Protein AF-A0A2G7GUY0-F1 (afdb_monomer)

pLDDT: mean 76.88, std 19.71, range [39.59, 97.88]

Sequence (80 aa):
MSIGAAMKQRMGQEPQTEPAPVAAPSKPAAPVAIPEVLESFNTRLPAGLHRRLKMHAAAEGQKIQDIVQAALTAYLDEKE

Mean predicted aligned error: 17.51 Å

Foldseek 3Di:
DDDDDDDDDDDDDYDDDDDDDDDDPDDPPDPPPPPDPDDDDDDDDDPVVVVVLVVVCVVVVHDSVVVVVVVVVVVVVVVD

Secondary structure (DSSP, 8-state):
---------------------------------PPP----------HHHHHHHHHHHHHHT--HHHHHHHHHHHHHHTT-

Radius of gyration: 32.25 Å; Cα contacts (8 Å, |Δi|>4): 8; chains: 1; bounding box: 46×81×69 Å

Structure (mmCIF, N/CA/C/O backbone):
data_AF-A0A2G7GUY0-F1
#
_entry.id   AF-A0A2G7GUY0-F1
#
loop_
_atom_site.group_PDB
_atom_site.id
_atom_site.type_symbol
_atom_site.label_atom_id
_atom_site.label_alt_id
_atom_site.label_comp_id
_atom_site.label_asym_id
_atom_site.label_entity_id
_atom_site.label_seq_id
_atom_site.pdbx_PDB_ins_code
_atom_site.Cartn_x
_atom_site.Cartn_y
_atom_site.Cartn_z
_atom_site.occupancy
_atom_site.B_iso_or_equiv
_atom_site.auth_seq_id
_atom_site.auth_comp_id
_atom_site.auth_asym_id
_atom_site.auth_atom_id
_atom_site.pdbx_PDB_model_num
ATOM 1 N N . MET A 1 1 ? 31.586 64.658 36.340 1.00 39.59 1 MET A N 1
ATOM 2 C CA . MET A 1 1 ? 31.892 64.469 37.775 1.00 39.59 1 MET A CA 1
ATOM 3 C C . MET A 1 1 ? 30.596 63.979 38.411 1.00 39.59 1 MET A C 1
ATOM 5 O O . MET A 1 1 ? 29.672 64.767 38.488 1.00 39.59 1 MET A O 1
ATOM 9 N N . SER A 1 2 ? 30.319 62.674 38.427 1.00 50.97 2 SER A N 1
ATOM 10 C CA . SER A 1 2 ? 30.809 61.623 39.347 1.00 50.97 2 SER A CA 1
ATOM 11 C C . SER A 1 2 ? 30.282 61.753 40.775 1.00 50.97 2 SER A C 1
ATOM 13 O O . SER A 1 2 ? 30.230 62.860 41.298 1.00 50.97 2 SER A O 1
ATOM 15 N N . ILE A 1 3 ? 30.063 60.575 41.385 1.00 46.28 3 ILE A N 1
ATOM 16 C CA . ILE A 1 3 ? 29.663 60.267 42.775 1.00 46.28 3 ILE A CA 1
ATOM 17 C C . ILE A 1 3 ? 28.132 60.146 42.917 1.00 46.28 3 ILE A C 1
ATOM 19 O O . ILE A 1 3 ? 27.414 61.084 42.625 1.00 46.28 3 ILE A O 1
ATOM 23 N N . GLY A 1 4 ? 27.530 59.040 43.349 1.00 46.03 4 GLY A N 1
ATOM 24 C CA . GLY A 1 4 ? 28.044 57.789 43.895 1.00 46.03 4 GLY A CA 1
ATOM 25 C C . GLY A 1 4 ? 26.919 57.067 44.659 1.00 46.03 4 GLY A C 1
ATOM 26 O O . GLY A 1 4 ? 26.080 57.717 45.264 1.00 46.03 4 GLY A O 1
ATOM 27 N N . ALA A 1 5 ? 26.924 55.734 44.572 1.00 50.28 5 ALA A N 1
ATOM 28 C CA . ALA A 1 5 ? 26.432 54.723 45.521 1.00 50.28 5 ALA A CA 1
ATOM 29 C C . ALA A 1 5 ? 25.192 54.985 46.413 1.00 50.28 5 ALA A C 1
ATOM 31 O O . ALA A 1 5 ? 25.230 55.802 47.325 1.00 50.28 5 ALA A O 1
ATOM 32 N N . ALA A 1 6 ? 24.208 54.079 46.331 1.00 59.69 6 ALA A N 1
ATOM 33 C CA . ALA A 1 6 ? 23.505 53.578 47.517 1.00 59.69 6 ALA A CA 1
ATOM 34 C C . ALA A 1 6 ? 22.986 52.148 47.288 1.00 59.69 6 ALA A C 1
ATOM 36 O O . ALA A 1 6 ? 22.074 51.895 46.506 1.00 59.69 6 ALA A O 1
ATOM 37 N N . MET A 1 7 ? 23.615 51.204 47.985 1.00 55.19 7 MET A N 1
ATOM 38 C CA . MET A 1 7 ? 23.093 49.870 48.259 1.00 55.19 7 MET A CA 1
ATOM 39 C C . MET A 1 7 ? 21.883 49.947 49.213 1.00 55.19 7 MET A C 1
ATOM 41 O O . MET A 1 7 ? 21.818 50.864 50.028 1.00 55.19 7 MET A O 1
ATOM 45 N N . LYS A 1 8 ? 21.116 48.841 49.257 1.00 49.59 8 LYS A N 1
ATOM 46 C CA . LYS A 1 8 ? 20.564 48.205 50.482 1.00 49.59 8 LYS A CA 1
ATOM 47 C C . LYS A 1 8 ? 19.111 48.535 50.858 1.00 49.59 8 LYS A C 1
ATOM 49 O O . LYS A 1 8 ? 18.830 49.636 51.297 1.00 49.59 8 LYS A O 1
ATOM 54 N N . GLN A 1 9 ? 18.262 47.496 50.806 1.00 58.84 9 GLN A N 1
ATOM 55 C CA . GLN A 1 9 ? 17.229 47.053 51.783 1.00 58.84 9 GLN A CA 1
ATOM 56 C C . GLN A 1 9 ? 16.185 46.219 51.004 1.00 58.84 9 GLN A C 1
ATOM 58 O O . GLN A 1 9 ? 15.528 46.752 50.126 1.00 58.84 9 GLN A O 1
ATOM 63 N N . ARG A 1 10 ? 16.106 44.881 51.067 1.00 55.44 10 ARG A N 1
ATOM 64 C CA . ARG A 1 10 ? 15.902 43.927 52.182 1.00 55.44 10 ARG A CA 1
ATOM 65 C C . ARG A 1 10 ? 14.524 44.069 52.859 1.00 55.44 10 ARG A C 1
ATOM 67 O O . ARG A 1 10 ? 14.442 44.670 53.918 1.00 55.44 10 ARG A O 1
ATOM 74 N N . MET A 1 11 ? 13.487 43.471 52.265 1.00 56.44 11 MET A N 1
ATOM 75 C CA . MET A 1 11 ? 12.220 43.022 52.885 1.00 56.44 11 MET A CA 1
ATOM 76 C C . MET A 1 11 ? 11.608 41.970 51.936 1.00 56.44 11 MET A C 1
ATOM 78 O O . MET A 1 11 ? 11.625 42.195 50.735 1.00 56.44 11 MET A O 1
ATOM 82 N N . GLY A 1 12 ? 11.099 40.808 52.327 1.00 51.03 12 GLY A N 1
ATOM 83 C CA . GLY A 1 12 ? 10.894 40.211 53.636 1.00 51.03 12 GLY A CA 1
ATOM 84 C C . GLY A 1 12 ? 10.828 38.686 53.486 1.00 51.03 12 GLY A C 1
ATOM 85 O O . GLY A 1 12 ? 10.496 38.157 52.427 1.00 51.03 12 GLY A O 1
ATOM 86 N N . GLN A 1 13 ? 11.231 38.013 54.555 1.00 44.31 13 GLN A N 1
ATOM 87 C CA . GLN A 1 13 ? 11.167 36.572 54.754 1.00 44.31 13 GLN A CA 1
ATOM 88 C C . GLN A 1 13 ? 9.734 36.126 55.089 1.00 44.31 13 GLN A C 1
ATOM 90 O O . GLN A 1 13 ? 9.128 36.705 55.985 1.00 44.31 13 GLN A O 1
ATOM 95 N N . GLU A 1 14 ? 9.324 35.032 54.429 1.00 47.56 14 GLU A N 1
ATOM 96 C CA . GLU A 1 14 ? 8.650 33.836 54.990 1.00 47.56 14 GLU A CA 1
ATOM 97 C C . GLU A 1 14 ? 7.180 33.941 55.446 1.00 47.56 14 GLU A C 1
ATOM 99 O O . GLU A 1 14 ? 6.678 35.035 55.686 1.00 47.56 14 GLU A O 1
ATOM 104 N N . PRO A 1 15 ? 6.474 32.810 55.676 1.00 54.75 15 PRO A N 1
ATOM 105 C CA . PRO A 1 15 ? 6.678 31.412 55.244 1.00 54.75 15 PRO A CA 1
ATOM 106 C C . PRO A 1 15 ? 5.433 30.885 54.485 1.00 54.75 15 PRO A C 1
ATOM 108 O O . PRO A 1 15 ? 4.417 31.567 54.469 1.00 54.75 15 PRO A O 1
ATOM 111 N N . GLN A 1 16 ? 5.460 29.667 53.919 1.00 46.38 16 GLN A N 1
ATOM 112 C CA . GLN A 1 16 ? 4.452 28.613 54.194 1.00 46.38 16 GLN A CA 1
ATOM 113 C C . GLN A 1 16 ? 4.347 27.522 53.112 1.00 46.38 16 GLN A C 1
ATOM 115 O O . GLN A 1 16 ? 3.905 27.754 51.992 1.00 46.38 16 GLN A O 1
ATOM 120 N N . THR A 1 17 ? 4.651 26.307 53.579 1.00 50.47 17 THR A N 1
ATOM 121 C CA . THR A 1 17 ? 3.888 25.071 53.342 1.00 50.47 17 THR A CA 1
ATOM 122 C C . THR A 1 17 ? 4.173 24.307 52.047 1.00 50.47 17 THR A C 1
ATOM 124 O O . THR A 1 17 ? 3.477 24.420 51.042 1.00 50.47 17 THR A O 1
ATOM 127 N N . GLU A 1 18 ? 5.160 23.412 52.152 1.00 57.78 18 GLU A N 1
ATOM 128 C CA . GLU A 1 18 ? 5.093 22.071 51.556 1.00 57.78 18 GLU A CA 1
ATOM 129 C C . GLU A 1 18 ? 3.698 21.456 51.737 1.00 57.78 18 GLU A C 1
ATOM 131 O O . GLU A 1 18 ? 3.117 21.518 52.823 1.00 57.78 18 GLU A O 1
ATOM 136 N N . PRO A 1 19 ? 3.208 20.752 50.712 1.00 53.25 19 PRO A N 1
ATOM 137 C CA . PRO A 1 19 ? 2.935 19.347 50.972 1.00 53.25 19 PRO A CA 1
ATOM 138 C C . PRO A 1 19 ? 3.525 18.445 49.885 1.00 53.25 19 PRO A C 1
ATOM 140 O O . PRO A 1 19 ? 3.218 18.558 48.698 1.00 53.25 19 PRO A O 1
ATOM 143 N N . ALA A 1 20 ? 4.359 17.507 50.327 1.00 52.34 20 ALA A N 1
ATOM 144 C CA . ALA A 1 20 ? 4.713 16.305 49.587 1.00 52.34 20 ALA A CA 1
ATOM 145 C C . ALA A 1 20 ? 3.510 15.321 49.537 1.00 52.34 20 ALA A C 1
ATOM 147 O O . ALA A 1 20 ? 2.477 15.542 50.169 1.00 52.34 20 ALA A O 1
ATOM 148 N N . PRO A 1 21 ? 3.609 14.237 48.758 1.00 53.56 21 PRO A N 1
ATOM 149 C CA . PRO A 1 21 ? 2.910 14.028 47.502 1.00 53.56 21 PRO A CA 1
ATOM 150 C C . PRO A 1 21 ? 1.598 13.246 47.674 1.00 53.56 21 PRO A C 1
ATOM 152 O O . PRO A 1 21 ? 1.523 12.266 48.415 1.00 53.56 21 PRO A O 1
ATOM 155 N N . VAL A 1 22 ? 0.566 13.609 46.911 1.00 58.19 22 VAL A N 1
ATOM 156 C CA . VAL A 1 22 ? -0.604 12.742 46.724 1.00 58.19 22 VAL A CA 1
ATOM 157 C C . VAL A 1 22 ? -0.197 11.536 45.880 1.00 58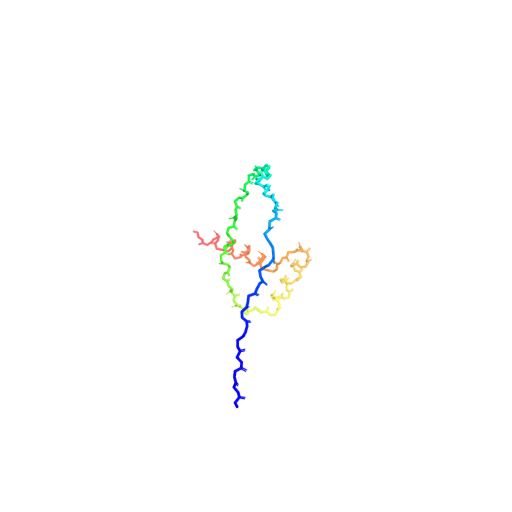.19 22 VAL A C 1
ATOM 159 O O . VAL A 1 22 ? 0.054 11.644 44.681 1.00 58.19 22 VAL A O 1
ATOM 162 N N . ALA A 1 23 ? -0.114 10.382 46.538 1.00 55.81 23 ALA A N 1
ATOM 163 C CA . ALA A 1 23 ? 0.016 9.079 45.910 1.00 55.81 23 ALA A CA 1
ATOM 164 C C . ALA A 1 23 ? -1.174 8.845 44.965 1.00 55.81 23 ALA A C 1
ATOM 166 O O . ALA A 1 23 ? -2.284 8.530 45.396 1.00 55.81 23 ALA A O 1
ATOM 167 N N . ALA A 1 24 ? -0.947 9.022 43.665 1.00 58.81 24 ALA A N 1
ATOM 168 C CA . ALA A 1 24 ? -1.864 8.545 42.643 1.00 58.81 24 ALA A CA 1
ATOM 169 C C . ALA A 1 24 ? -1.777 7.008 42.584 1.00 58.81 24 ALA A C 1
ATOM 171 O O . ALA A 1 24 ? -0.673 6.463 42.674 1.00 58.81 24 ALA A O 1
ATOM 172 N N . PRO A 1 25 ? -2.901 6.284 42.433 1.00 58.19 25 PRO A N 1
ATOM 173 C CA . PRO A 1 25 ? -2.866 4.837 42.301 1.00 58.19 25 PRO A CA 1
ATOM 174 C C . PRO A 1 25 ? -2.077 4.468 41.043 1.00 58.19 25 PRO A C 1
ATOM 176 O O . PRO A 1 25 ? -2.405 4.908 39.939 1.00 58.19 25 PRO A O 1
ATOM 179 N N . SER A 1 26 ? -1.026 3.668 41.234 1.00 60.12 26 SER A N 1
ATOM 180 C CA . SER A 1 26 ? -0.194 3.093 40.180 1.00 60.12 26 SER A CA 1
ATOM 181 C C . SER A 1 26 ? -1.059 2.314 39.194 1.00 60.12 26 SER A C 1
ATOM 183 O O . SER A 1 26 ? -1.351 1.134 39.380 1.00 60.12 26 SER A O 1
ATOM 185 N N . LYS A 1 27 ? -1.478 2.987 38.124 1.00 68.12 27 LYS A N 1
ATOM 186 C CA . LYS A 1 27 ? -1.980 2.332 36.923 1.00 68.12 27 LYS A CA 1
ATOM 187 C C . LYS A 1 27 ? -0.795 1.565 36.324 1.00 68.12 27 LYS A C 1
ATOM 189 O O . LYS A 1 27 ? 0.268 2.174 36.182 1.00 68.12 27 LYS A O 1
ATOM 194 N N . PRO A 1 28 ? -0.929 0.270 35.990 1.00 60.12 28 PRO A N 1
ATOM 195 C CA . PRO A 1 28 ? 0.121 -0.445 35.282 1.00 60.12 28 PRO A CA 1
ATOM 196 C C . PRO A 1 28 ? 0.484 0.363 34.041 1.00 60.12 28 PRO A C 1
ATOM 198 O O . PRO A 1 28 ? -0.386 0.665 33.218 1.00 60.12 28 PRO A O 1
ATOM 201 N N . ALA A 1 29 ? 1.744 0.785 33.961 1.00 62.50 29 ALA A N 1
ATOM 202 C CA . ALA A 1 29 ? 2.272 1.428 32.778 1.00 62.50 29 ALA A CA 1
ATOM 203 C C . ALA A 1 29 ? 2.088 0.437 31.628 1.00 62.50 29 ALA A C 1
ATOM 205 O O . ALA A 1 29 ? 2.709 -0.626 31.612 1.00 62.50 29 ALA A O 1
ATOM 206 N N . ALA A 1 30 ? 1.178 0.753 30.705 1.00 65.44 30 ALA A N 1
ATOM 207 C CA . ALA A 1 30 ? 1.132 0.058 29.434 1.00 65.44 30 ALA 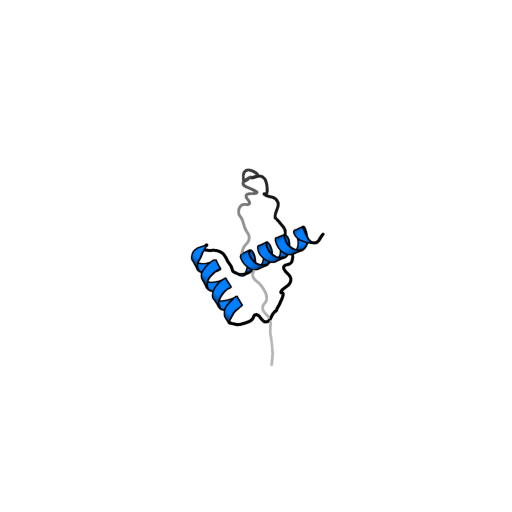A CA 1
ATOM 208 C C . ALA A 1 30 ? 2.539 0.153 28.823 1.00 65.44 30 ALA A C 1
ATOM 210 O O . ALA A 1 30 ? 3.149 1.226 28.918 1.00 65.44 30 ALA A O 1
ATOM 211 N N . PRO A 1 31 ? 3.081 -0.936 28.254 1.00 63.78 31 PRO A N 1
ATOM 212 C CA . PRO A 1 31 ? 4.372 -0.875 27.598 1.00 63.78 31 PRO A CA 1
ATOM 213 C C . PRO A 1 31 ? 4.299 0.236 26.555 1.00 63.78 31 PRO A C 1
ATOM 215 O O . PRO A 1 31 ? 3.436 0.228 25.676 1.00 63.78 31 PRO A O 1
ATOM 218 N N . VAL A 1 32 ? 5.162 1.237 26.715 1.00 63.56 32 VAL A N 1
ATOM 219 C CA . VAL A 1 32 ? 5.364 2.282 25.721 1.00 63.56 32 VAL A CA 1
ATOM 220 C C . VAL A 1 32 ? 5.941 1.558 24.515 1.00 63.56 32 VAL A C 1
ATOM 222 O O . VAL A 1 32 ? 7.132 1.256 24.485 1.00 63.56 32 VAL A O 1
ATOM 225 N N . ALA A 1 33 ? 5.072 1.178 23.578 1.00 64.44 33 ALA A N 1
ATOM 226 C CA . ALA A 1 33 ? 5.481 0.661 22.288 1.00 64.44 33 ALA A CA 1
ATOM 227 C C . ALA A 1 33 ? 6.308 1.770 21.645 1.00 64.44 33 ALA A C 1
ATOM 229 O O . ALA A 1 33 ? 5.772 2.805 21.246 1.00 64.44 33 ALA A O 1
ATOM 230 N N . ILE A 1 34 ? 7.627 1.596 21.665 1.00 64.25 34 ILE A N 1
ATOM 231 C CA . ILE A 1 34 ? 8.546 2.475 20.960 1.00 64.25 34 ILE A CA 1
ATOM 232 C C . ILE A 1 34 ? 8.093 2.396 19.502 1.00 64.25 34 ILE A C 1
ATOM 234 O O . ILE A 1 34 ? 8.073 1.287 18.962 1.00 64.25 34 ILE A O 1
ATOM 238 N N 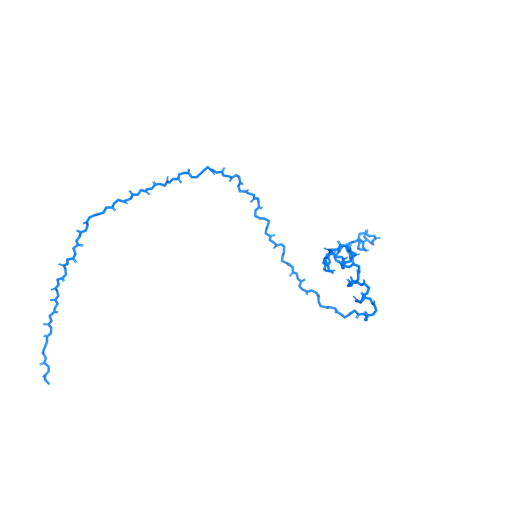. PRO A 1 35 ? 7.644 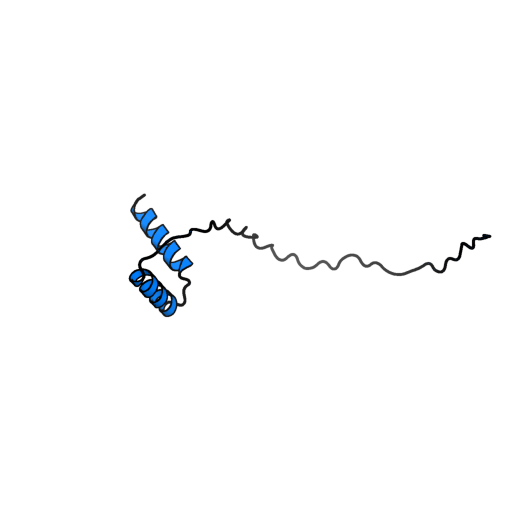3.506 18.891 1.00 65.88 35 PRO A N 1
ATOM 239 C CA . PRO A 1 35 ? 7.253 3.472 17.497 1.00 65.88 35 PRO A CA 1
ATOM 240 C C . PRO A 1 35 ?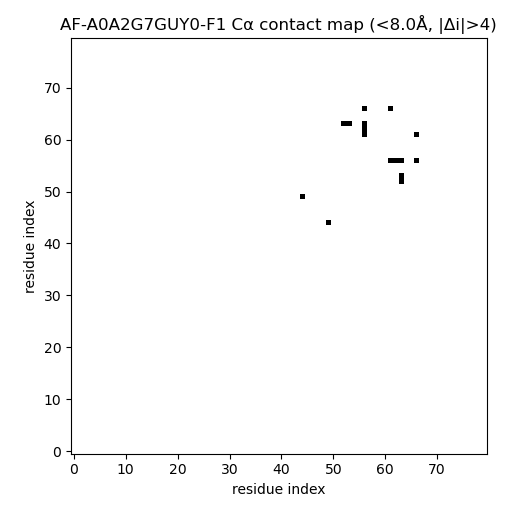 8.477 3.014 16.712 1.00 65.88 35 PRO A C 1
ATOM 242 O O . PRO A 1 35 ? 9.538 3.636 16.792 1.00 65.88 35 PRO A O 1
ATOM 245 N N . GLU A 1 36 ? 8.335 1.884 16.023 1.00 71.75 36 GLU A N 1
ATOM 246 C CA . GLU A 1 36 ? 9.332 1.410 15.076 1.00 71.75 36 GLU A CA 1
ATOM 247 C C . GLU A 1 36 ? 9.680 2.572 14.145 1.00 71.75 36 GLU A C 1
ATOM 249 O O . GLU A 1 36 ? 8.797 3.317 13.703 1.00 71.75 36 GLU A O 1
ATOM 254 N N . VAL A 1 37 ? 10.977 2.792 13.927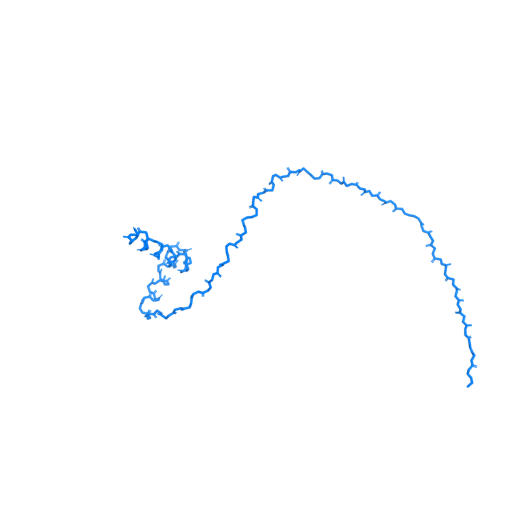 1.00 81.81 37 VAL A N 1
ATOM 255 C CA . VAL A 1 37 ? 11.440 3.900 13.095 1.00 81.81 37 VAL A CA 1
ATOM 256 C C . VAL A 1 37 ? 11.001 3.605 11.667 1.00 81.81 37 VAL A C 1
ATOM 258 O O . VAL A 1 37 ? 11.617 2.811 10.965 1.00 81.81 37 VAL A O 1
ATOM 261 N N . LEU A 1 38 ? 9.898 4.226 11.255 1.00 82.25 38 LEU A N 1
ATOM 262 C CA . LEU A 1 38 ? 9.368 4.083 9.908 1.00 82.25 38 LEU A CA 1
ATOM 263 C C . LEU A 1 38 ? 10.309 4.777 8.925 1.00 82.25 38 LEU A C 1
ATOM 265 O O . LEU A 1 38 ? 10.431 6.005 8.921 1.00 82.25 38 LEU A O 1
ATOM 269 N N . GLU A 1 39 ? 10.944 3.991 8.064 1.00 86.25 39 GLU A N 1
ATOM 270 C CA . GLU A 1 39 ? 11.718 4.520 6.950 1.00 86.25 39 GLU A CA 1
ATOM 271 C C . GLU A 1 39 ? 10.794 4.924 5.798 1.00 86.25 39 GLU A C 1
ATOM 273 O O . GLU A 1 39 ? 9.896 4.190 5.378 1.00 86.25 39 GLU A O 1
ATOM 278 N N . SER A 1 40 ? 11.001 6.130 5.269 1.00 87.25 40 SER A N 1
ATOM 279 C CA . SER A 1 40 ? 10.213 6.616 4.142 1.00 87.25 40 SER A CA 1
ATOM 280 C C . SER A 1 40 ? 10.677 5.967 2.842 1.00 87.25 40 SER A C 1
ATOM 282 O O . SER A 1 40 ? 11.814 6.168 2.412 1.00 87.25 40 SER A O 1
ATOM 284 N N . PHE A 1 41 ? 9.768 5.282 2.157 1.00 86.19 41 PHE A N 1
ATOM 285 C CA . PHE A 1 41 ? 10.014 4.724 0.834 1.00 86.19 41 PHE A CA 1
ATOM 286 C C . PHE A 1 41 ? 9.301 5.551 -0.241 1.00 86.19 41 PHE A C 1
ATOM 288 O O . PHE A 1 41 ? 8.074 5.643 -0.270 1.00 86.19 41 PHE A O 1
ATOM 295 N N . ASN A 1 42 ? 10.072 6.172 -1.137 1.00 91.38 42 ASN A N 1
ATOM 296 C CA . ASN A 1 42 ? 9.537 6.977 -2.234 1.00 91.38 42 ASN A CA 1
ATOM 297 C C . ASN A 1 42 ? 9.549 6.173 -3.536 1.00 91.38 42 ASN A C 1
ATOM 299 O O . ASN A 1 42 ? 10.608 5.747 -3.993 1.00 91.38 42 ASN A O 1
ATOM 303 N N . THR A 1 43 ? 8.387 6.014 -4.174 1.00 90.31 43 THR A N 1
ATOM 304 C CA . THR A 1 43 ? 8.268 5.308 -5.459 1.00 90.31 43 THR A CA 1
ATOM 305 C C . THR A 1 43 ? 7.410 6.053 -6.462 1.00 90.31 43 THR A C 1
ATOM 307 O O . THR A 1 43 ? 6.608 6.924 -6.121 1.00 90.31 43 THR A O 1
ATOM 310 N N . ARG A 1 44 ? 7.568 5.687 -7.738 1.00 94.50 44 ARG A N 1
ATOM 311 C CA . ARG A 1 44 ? 6.678 6.120 -8.813 1.00 94.50 44 ARG A CA 1
ATOM 312 C C . ARG A 1 44 ? 5.756 4.973 -9.192 1.00 94.50 44 ARG A C 1
ATOM 314 O O . ARG A 1 44 ? 6.220 3.909 -9.588 1.00 94.50 44 ARG A O 1
ATOM 321 N N . LEU A 1 45 ? 4.454 5.224 -9.117 1.00 93.06 45 LEU A N 1
ATOM 322 C CA . LEU A 1 45 ? 3.427 4.274 -9.526 1.00 93.06 45 LEU A CA 1
ATOM 323 C C . LEU A 1 45 ? 2.818 4.692 -10.869 1.00 93.06 45 LEU A C 1
ATOM 325 O O . LEU A 1 45 ? 2.588 5.886 -11.090 1.00 93.06 45 LEU A O 1
ATOM 329 N N . PRO A 1 46 ? 2.473 3.736 -11.749 1.00 97.62 46 PRO A N 1
ATOM 330 C CA . PRO A 1 46 ? 1.640 4.022 -12.909 1.00 97.62 46 PRO A CA 1
ATOM 331 C C . PRO A 1 46 ? 0.324 4.687 -12.486 1.00 97.62 46 PRO A C 1
ATOM 333 O O . PRO A 1 46 ? -0.316 4.262 -11.519 1.00 97.62 46 PRO A O 1
ATOM 336 N N . ALA A 1 47 ? -0.124 5.697 -13.235 1.00 96.81 47 ALA A N 1
ATOM 337 C CA . ALA A 1 47 ? -1.302 6.494 -12.873 1.00 96.81 47 ALA A CA 1
ATOM 338 C C . ALA A 1 47 ? -2.568 5.640 -12.665 1.00 96.81 47 ALA A C 1
ATOM 340 O O . ALA A 1 47 ? -3.331 5.868 -11.724 1.00 96.81 47 ALA A O 1
ATOM 341 N N . GLY A 1 48 ? -2.763 4.610 -13.497 1.00 97.88 48 GLY A N 1
ATOM 342 C CA . GLY A 1 48 ? -3.884 3.677 -13.364 1.00 97.88 48 GLY A CA 1
ATOM 343 C C . GLY A 1 48 ? -3.838 2.854 -12.073 1.00 97.88 48 GLY A C 1
ATOM 344 O O . GLY A 1 48 ? -4.874 2.637 -11.446 1.00 97.88 48 GLY A O 1
ATOM 345 N N . LEU A 1 49 ? -2.646 2.439 -11.631 1.00 96.00 49 LEU A N 1
ATOM 346 C CA . LEU A 1 49 ? -2.479 1.712 -10.372 1.00 96.00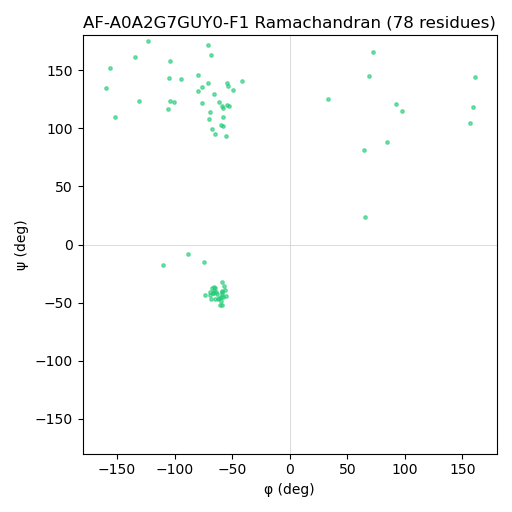 49 LEU A CA 1
ATOM 347 C C . LEU A 1 49 ? -2.765 2.623 -9.176 1.00 96.00 49 LEU A C 1
ATOM 349 O O . LEU A 1 49 ? -3.560 2.262 -8.314 1.00 96.00 49 LEU A O 1
ATOM 353 N N . HIS A 1 50 ? -2.201 3.831 -9.176 1.00 96.31 50 HIS A N 1
ATOM 354 C CA . HIS A 1 50 ? -2.438 4.814 -8.121 1.00 96.31 50 HIS A CA 1
ATOM 355 C C . HIS A 1 50 ? -3.926 5.183 -7.989 1.00 96.31 50 HIS A C 1
ATOM 357 O O . HIS A 1 50 ? -4.448 5.269 -6.878 1.00 96.31 50 HIS A O 1
ATOM 363 N N . ARG A 1 51 ? -4.644 5.337 -9.112 1.00 97.69 51 ARG A N 1
ATOM 364 C CA . ARG A 1 51 ? -6.097 5.568 -9.099 1.00 97.69 51 ARG A CA 1
ATOM 365 C C . ARG A 1 51 ? -6.853 4.403 -8.457 1.00 97.69 51 ARG A C 1
ATOM 367 O O . ARG A 1 51 ? -7.726 4.647 -7.631 1.00 97.69 51 ARG A O 1
ATOM 374 N N . ARG A 1 52 ? -6.531 3.157 -8.821 1.00 97.06 52 ARG A N 1
ATOM 375 C CA . ARG A 1 52 ? -7.181 1.969 -8.241 1.00 97.06 52 ARG A CA 1
ATOM 376 C C . ARG A 1 52 ? -6.918 1.851 -6.740 1.00 97.06 52 ARG A C 1
ATOM 378 O O . ARG A 1 52 ? -7.867 1.628 -6.000 1.00 97.06 52 ARG A O 1
ATOM 385 N N . LEU A 1 53 ? -5.681 2.099 -6.299 1.00 96.44 53 LEU A N 1
ATOM 386 C CA . LEU A 1 53 ? -5.326 2.134 -4.876 1.00 96.44 53 LEU A CA 1
ATOM 387 C C . LEU A 1 53 ? -6.158 3.164 -4.108 1.00 96.44 53 LEU A C 1
ATOM 389 O O . LEU A 1 53 ? -6.707 2.841 -3.063 1.00 96.44 53 LEU A O 1
ATOM 393 N N . LYS A 1 54 ? -6.317 4.377 -4.652 1.00 96.88 54 LYS A N 1
ATOM 394 C CA . LYS A 1 54 ? -7.166 5.411 -4.040 1.00 96.88 54 LYS A CA 1
ATOM 395 C C . LYS A 1 54 ? -8.623 4.981 -3.899 1.00 96.88 54 LYS A C 1
ATOM 397 O O . LYS A 1 54 ? -9.215 5.219 -2.854 1.00 96.88 54 LYS A O 1
ATOM 402 N N . MET A 1 55 ? -9.204 4.376 -4.937 1.00 97.88 55 MET A N 1
ATOM 403 C CA . MET A 1 55 ? -10.599 3.926 -4.872 1.00 97.88 55 MET A CA 1
ATOM 404 C C . MET A 1 55 ? -10.781 2.790 -3.864 1.00 97.88 55 MET A C 1
ATOM 406 O O . MET A 1 55 ? -11.745 2.815 -3.110 1.00 97.88 55 MET A O 1
ATOM 410 N N . HIS A 1 56 ? -9.850 1.835 -3.822 1.00 97.12 56 HIS A N 1
ATOM 411 C CA . HIS A 1 56 ? -9.894 0.737 -2.859 1.00 97.12 56 HIS A CA 1
ATOM 412 C C . HIS A 1 56 ? -9.743 1.242 -1.417 1.00 97.12 56 HIS A C 1
ATOM 414 O O . HIS A 1 56 ? -10.575 0.933 -0.574 1.00 97.12 56 HIS A O 1
ATOM 420 N N . ALA A 1 57 ? -8.767 2.120 -1.169 1.00 97.44 57 ALA A N 1
ATOM 421 C CA . ALA A 1 57 ? -8.578 2.785 0.119 1.00 97.44 57 ALA A CA 1
ATOM 422 C C . ALA A 1 57 ? -9.840 3.524 0.592 1.00 97.44 57 ALA A C 1
ATOM 424 O O . ALA A 1 57 ? -10.235 3.405 1.748 1.00 97.44 57 ALA A O 1
ATOM 425 N N . ALA A 1 58 ? -10.503 4.251 -0.311 1.00 97.44 58 ALA A N 1
ATOM 426 C CA . ALA A 1 58 ? -11.741 4.956 0.003 1.00 97.44 58 ALA A CA 1
ATOM 427 C C . ALA A 1 58 ? -12.916 4.006 0.293 1.00 97.44 58 ALA A C 1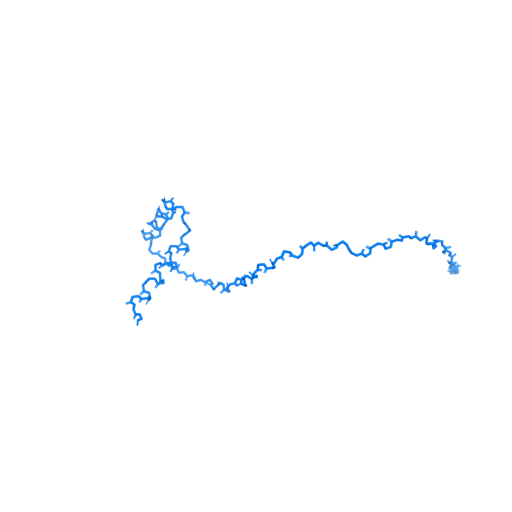
ATOM 429 O O . ALA A 1 58 ? -13.724 4.307 1.165 1.00 97.44 58 ALA A O 1
ATOM 430 N N . ALA A 1 59 ? -13.013 2.882 -0.423 1.00 97.38 59 ALA A N 1
ATOM 431 C CA . ALA A 1 59 ? -14.072 1.894 -0.226 1.00 97.38 59 ALA A CA 1
ATOM 432 C C . ALA A 1 59 ? -13.940 1.155 1.116 1.00 97.38 59 ALA A C 1
ATOM 434 O O . ALA A 1 59 ? -14.939 0.958 1.799 1.00 97.38 59 ALA A O 1
ATOM 435 N N . GLU A 1 60 ? -12.713 0.800 1.505 1.00 95.19 60 GLU A N 1
ATOM 436 C CA . GLU A 1 60 ? -12.418 0.061 2.743 1.00 95.19 60 GLU A CA 1
ATOM 437 C C . GLU A 1 60 ? -12.208 0.979 3.962 1.00 95.19 60 GLU A C 1
ATOM 439 O O . GLU A 1 60 ? -12.066 0.507 5.088 1.00 95.19 60 GLU A O 1
ATOM 444 N N . GLY A 1 61 ? -12.137 2.301 3.760 1.00 96.31 61 GLY A N 1
ATOM 445 C CA . GLY A 1 61 ? -11.801 3.257 4.822 1.00 96.31 61 GLY A CA 1
ATOM 446 C C . GLY A 1 61 ? -10.370 3.106 5.355 1.00 96.31 61 GLY A C 1
ATOM 447 O O . GLY A 1 61 ? -10.088 3.492 6.489 1.00 96.31 61 GLY A O 1
ATOM 448 N N . GLN A 1 62 ? -9.466 2.542 4.552 1.00 96.31 62 GLN A N 1
ATOM 449 C CA . GLN A 1 62 ? -8.082 2.246 4.924 1.00 96.31 62 GLN A CA 1
ATOM 450 C C . GLN A 1 62 ? -7.101 3.244 4.311 1.00 96.31 62 GLN A C 1
ATOM 452 O O . GLN A 1 62 ? -7.377 3.881 3.290 1.00 96.31 62 GLN A O 1
ATOM 457 N N . LYS A 1 63 ? -5.910 3.380 4.904 1.00 95.69 63 LYS A N 1
ATOM 458 C CA . LYS A 1 63 ? -4.847 4.190 4.301 1.00 95.69 63 LYS A CA 1
ATOM 459 C C . LYS A 1 63 ? -4.158 3.394 3.200 1.00 95.69 63 LYS A C 1
ATOM 461 O O . LYS A 1 63 ? -3.925 2.197 3.319 1.00 95.69 63 LYS A O 1
ATOM 466 N N . ILE A 1 64 ? -3.737 4.099 2.150 1.00 94.19 64 ILE A N 1
ATOM 467 C CA . ILE A 1 64 ? -2.947 3.502 1.061 1.00 94.19 64 ILE A CA 1
ATOM 468 C C . ILE A 1 64 ? -1.661 2.864 1.602 1.00 94.19 64 ILE A C 1
ATOM 470 O O . ILE A 1 64 ? -1.255 1.827 1.094 1.00 94.19 64 ILE A O 1
ATOM 474 N N . GLN A 1 65 ? -1.041 3.457 2.628 1.00 92.69 65 GLN A N 1
ATOM 475 C CA . GLN A 1 65 ? 0.155 2.898 3.262 1.00 92.69 65 GLN A CA 1
ATOM 476 C C . GLN A 1 65 ? -0.108 1.502 3.836 1.00 92.69 65 GLN A C 1
ATOM 478 O O . GLN A 1 65 ? 0.648 0.591 3.522 1.00 92.69 65 GLN A O 1
ATOM 483 N N . ASP A 1 66 ? -1.194 1.329 4.591 1.00 94.06 66 ASP A N 1
ATOM 484 C CA . ASP A 1 66 ? -1.544 0.052 5.224 1.00 94.06 66 ASP A CA 1
ATOM 485 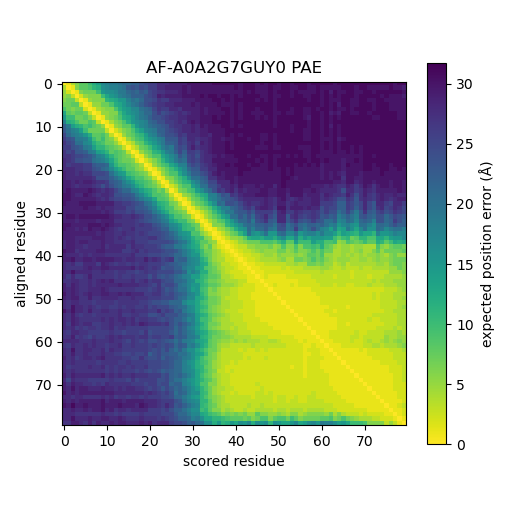C C . ASP A 1 66 ? -1.830 -1.021 4.162 1.00 94.06 66 ASP A C 1
ATOM 487 O O . ASP A 1 66 ? -1.353 -2.149 4.259 1.00 94.06 66 ASP A O 1
ATOM 491 N N . ILE A 1 67 ? -2.532 -0.640 3.088 1.00 95.38 67 ILE A N 1
ATOM 492 C CA . ILE A 1 67 ? -2.817 -1.520 1.944 1.00 95.38 67 ILE A CA 1
ATOM 493 C C . ILE A 1 67 ? -1.522 -1.960 1.255 1.00 95.38 67 ILE A C 1
ATOM 495 O O . ILE A 1 67 ? -1.348 -3.136 0.941 1.00 95.38 67 ILE A O 1
ATOM 499 N N . VAL A 1 68 ? -0.611 -1.019 0.991 1.00 94.38 68 VAL A N 1
ATOM 500 C CA . VAL A 1 68 ? 0.668 -1.318 0.333 1.00 94.38 68 VAL A CA 1
ATOM 501 C C . VAL A 1 68 ? 1.546 -2.177 1.237 1.00 94.38 68 VAL A C 1
ATOM 503 O O . VAL A 1 68 ? 2.146 -3.126 0.747 1.00 94.38 68 VAL A O 1
ATOM 506 N N . GLN A 1 69 ? 1.591 -1.889 2.538 1.00 93.69 69 GLN A N 1
ATOM 507 C CA . GLN A 1 69 ? 2.336 -2.685 3.507 1.00 93.69 69 GLN A CA 1
ATOM 508 C C . GLN A 1 69 ? 1.816 -4.123 3.548 1.00 93.69 69 GLN A C 1
ATOM 510 O O . GLN A 1 69 ? 2.598 -5.042 3.341 1.00 93.69 69 GLN A O 1
ATOM 515 N N . ALA A 1 70 ? 0.505 -4.320 3.714 1.00 94.62 70 ALA A N 1
ATOM 516 C CA . ALA A 1 70 ? -0.101 -5.649 3.740 1.00 94.62 70 ALA A CA 1
ATOM 517 C C . ALA A 1 70 ? 0.160 -6.434 2.444 1.00 94.62 70 ALA A C 1
ATOM 519 O O . ALA A 1 70 ? 0.499 -7.614 2.493 1.00 94.62 70 ALA A O 1
ATOM 520 N N . ALA A 1 71 ? 0.053 -5.776 1.285 1.00 94.88 71 ALA A N 1
ATOM 521 C CA . ALA A 1 71 ? 0.328 -6.405 -0.003 1.00 94.88 71 ALA A CA 1
ATOM 522 C C . ALA A 1 71 ? 1.805 -6.797 -0.169 1.00 94.88 71 ALA A C 1
ATOM 524 O O . ALA A 1 71 ? 2.094 -7.857 -0.720 1.00 94.88 71 ALA A O 1
ATOM 525 N N . LEU A 1 72 ? 2.737 -5.955 0.290 1.00 94.62 72 LEU A N 1
ATOM 526 C CA . LEU A 1 72 ? 4.169 -6.248 0.236 1.00 94.62 72 LEU A CA 1
ATOM 527 C C . LEU A 1 72 ? 4.552 -7.370 1.203 1.00 94.62 72 LEU A C 1
ATOM 529 O O . LEU A 1 72 ? 5.290 -8.259 0.798 1.00 94.62 72 LEU A O 1
ATOM 533 N N . THR A 1 73 ? 4.028 -7.360 2.431 1.00 95.88 73 THR A N 1
ATOM 534 C CA . THR A 1 73 ? 4.235 -8.444 3.401 1.00 95.88 73 THR A CA 1
ATOM 535 C C . THR A 1 73 ? 3.724 -9.768 2.845 1.00 95.88 73 THR A C 1
ATOM 537 O O . THR A 1 73 ? 4.503 -10.703 2.741 1.00 95.88 73 THR A O 1
ATOM 540 N N . ALA A 1 74 ? 2.478 -9.825 2.359 1.00 96.44 74 ALA A N 1
ATOM 541 C CA . ALA A 1 74 ? 1.926 -11.048 1.774 1.00 96.44 74 ALA A CA 1
ATOM 542 C C . ALA A 1 74 ? 2.743 -11.550 0.569 1.00 96.44 74 ALA A C 1
ATOM 544 O O . ALA A 1 74 ? 2.974 -12.745 0.428 1.00 96.44 74 ALA A O 1
ATOM 545 N N . TYR A 1 75 ? 3.213 -10.641 -0.292 1.00 96.31 75 TYR A N 1
ATOM 546 C CA . TYR A 1 75 ? 4.053 -11.010 -1.431 1.00 96.31 75 TYR A CA 1
ATOM 547 C C . TYR A 1 75 ? 5.419 -11.572 -1.010 1.00 96.31 75 TYR A C 1
ATOM 549 O O . TYR A 1 75 ? 5.936 -12.458 -1.686 1.00 96.31 75 TYR A O 1
ATOM 557 N N . LEU A 1 76 ? 6.022 -11.042 0.057 1.00 96.56 76 LEU A N 1
ATOM 558 C CA . LEU A 1 76 ? 7.296 -11.537 0.580 1.00 96.56 76 LEU A CA 1
ATOM 559 C C . LEU A 1 76 ? 7.116 -12.874 1.305 1.00 96.56 76 LEU A C 1
ATOM 561 O O . LEU A 1 76 ? 7.868 -13.797 1.014 1.00 96.56 76 LEU A O 1
ATOM 565 N N . ASP A 1 77 ? 6.073 -13.013 2.127 1.00 96.06 77 ASP A N 1
ATOM 566 C CA . ASP A 1 77 ? 5.736 -14.257 2.831 1.00 96.06 77 ASP A CA 1
ATOM 567 C C . ASP A 1 77 ? 5.497 -15.431 1.859 1.00 96.06 77 ASP A C 1
ATOM 569 O O . ASP A 1 77 ? 5.797 -16.576 2.175 1.00 96.06 77 ASP A O 1
ATOM 573 N N . GLU A 1 78 ? 4.966 -15.175 0.656 1.00 95.56 78 GLU A N 1
ATOM 574 C CA . GLU A 1 78 ? 4.796 -16.197 -0.392 1.00 95.56 78 GLU A CA 1
ATOM 575 C C . GLU A 1 78 ? 6.108 -16.609 -1.090 1.00 95.56 78 GLU A C 1
ATOM 577 O O . GLU A 1 78 ? 6.128 -17.581 -1.856 1.00 95.56 78 GLU A O 1
ATOM 582 N N . LYS A 1 79 ? 7.180 -15.828 -0.930 1.00 91.50 79 LYS A N 1
ATOM 583 C CA . LYS A 1 79 ? 8.455 -15.998 -1.645 1.00 91.50 79 LYS A CA 1
ATOM 584 C C . LYS A 1 79 ? 9.599 -16.483 -0.762 1.00 91.50 79 LYS A C 1
ATOM 586 O O . LYS A 1 79 ? 10.594 -16.941 -1.330 1.00 91.50 79 LYS A O 1
ATOM 591 N N . GLU A 1 80 ? 9.465 -16.363 0.552 1.00 76.25 80 GLU A N 1
ATOM 592 C CA . GLU A 1 80 ? 10.363 -16.947 1.556 1.00 76.25 80 GLU A CA 1
ATOM 593 C C . GLU A 1 80 ? 10.009 -18.413 1.853 1.00 76.25 80 GLU A C 1
ATOM 595 O O . GLU A 1 80 ? 10.964 -19.206 2.029 1.00 76.25 80 GLU A O 1
#

Solvent-accessible surface area (backbone atoms only — not comparable to full-atom values): 5774 Å² total; per-residue (Å²): 137,85,88,78,89,84,83,91,85,92,83,82,85,85,84,87,79,87,78,84,78,87,84,70,82,86,68,80,76,69,81,78,74,74,76,73,86,79,77,86,84,87,83,90,69,61,70,71,57,52,52,51,48,52,54,51,20,63,73,72,75,47,56,60,66,59,54,50,49,53,53,51,50,55,56,48,68,76,70,111